Protein AF-A0A3N5K661-F1 (afdb_monomer)

Nearest PDB structures (foldseek):
  3vq7-assembly1_A  TM=5.751E-01  e=3.020E-01  Human immunodeficiency virus 1
  1qs4-assembly1_B  TM=6.314E-01  e=6.993E-01  Human immunodeficiency virus 1
  6puz-assembly1_A  TM=6.218E-01  e=6.993E-01  Saccharolobus solfataricus P2
  6put-assembly1_A-2  TM=6.224E-01  e=8.488E-01  Saccharolobus solfataricus P2
  3hpg-assembly3_B-2  TM=6.602E-01  e=2.386E+00  Visna/maedi virus EV1 KV1772

Mean predicted aligned error: 11.14 Å

pLDDT: mean 79.8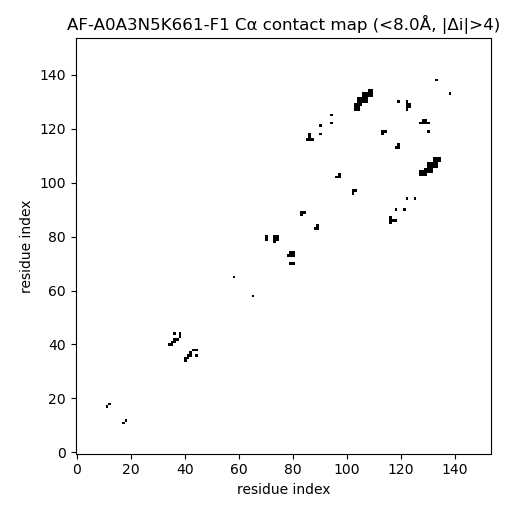, std 21.25, range [24.23, 98.19]

Radius of gyration: 21.4 Å; Cα contacts (8 Å, |Δi|>4): 70; chains: 1; bounding box: 45×52×50 Å

Foldseek 3Di:
DDDDPPVVVVVCVPDVVNVCVVCVVVVVVVVVVCVCQDCVNPVCNVVVVVVVVVVVVVCVVPVVVVVVVVQVVQVVVVHHDDDDPALVRVLVVVLVVCVVVVPQEAEAADDVRCVVSVSVVSCVVSVRHDYDHDDPVCVVVVVPDPDPDPPDDD

Sequence (154 aa):
MTTAPQKQFQETLADPGLQLAIYSATGRLMDKRRGTVREDVLPDYQELRDQAHALKKHTIENLDHYLEQFEASVAARGGKVVWCKDGGEAAEFLVRLAREKDARLFTKVKSMTTEEIDLNDTSRSTGWSRWRAISGSSSSNWLTRGPTTSWRRR

Secondary structure (DSSP, 8-state):
-----HHHHHHHHH-HHHHHHHHHHHHHHHHHHHHHSSTTT-TTHHHHHHHHHHHHHHHHHTHHHHHHHHHHHHHTTT------SSHHHHHHHHHHHHHHTT---EEEE--SHHHHTTHHHHHHHTT---EEEE-TTTHHHHSSS---------

Solvent-accessible surface area (backbone atoms only — not comparable to full-atom values): 9324 Å² total; per-residue (Å²): 134,84,76,71,64,64,66,59,52,53,54,58,71,65,34,65,67,58,50,51,52,50,51,54,54,51,47,52,52,51,51,53,49,55,64,54,60,29,62,95,72,30,67,61,46,68,60,54,50,52,52,52,49,51,50,52,51,52,48,64,76,44,38,75,64,52,50,53,53,48,40,53,57,36,41,77,73,75,46,80,76,80,91,54,96,46,46,66,55,44,49,52,50,50,56,50,52,29,62,78,63,73,53,64,65,47,81,41,70,80,53,69,67,50,57,79,44,42,46,68,56,59,34,62,78,68,72,54,52,59,80,41,64,60,49,86,88,56,55,75,64,54,81,73,55,71,87,90,65,86,83,73,88,126

Structure (mmCIF, N/CA/C/O backbone):
data_AF-A0A3N5K661-F1
#
_entry.id   AF-A0A3N5K661-F1
#
loop_
_atom_site.group_PDB
_atom_site.id
_atom_site.type_symbol
_atom_site.label_atom_id
_atom_site.label_alt_id
_atom_site.label_comp_id
_atom_site.label_asym_id
_atom_site.label_entity_id
_atom_site.label_seq_id
_atom_site.pdbx_PDB_ins_code
_atom_site.Cartn_x
_atom_site.Cart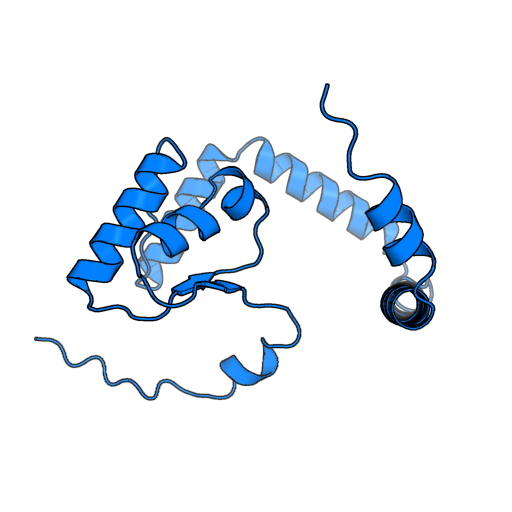n_y
_atom_site.Cartn_z
_atom_site.occupancy
_atom_site.B_iso_or_equiv
_atom_site.auth_seq_id
_atom_site.auth_comp_id
_atom_site.auth_asym_id
_atom_site.auth_atom_id
_atom_site.pdbx_PDB_model_num
ATOM 1 N N . MET A 1 1 ? 2.846 32.752 5.320 1.00 39.50 1 MET A N 1
ATOM 2 C CA . MET A 1 1 ? 3.636 31.740 4.590 1.00 39.50 1 MET A CA 1
ATOM 3 C C . MET A 1 1 ? 4.903 31.492 5.386 1.00 39.50 1 MET A C 1
ATOM 5 O O . MET A 1 1 ? 5.776 32.347 5.397 1.00 39.50 1 MET A O 1
ATOM 9 N N . THR A 1 2 ? 4.942 30.406 6.154 1.00 47.03 2 THR A N 1
ATOM 10 C CA . THR A 1 2 ? 6.068 30.074 7.035 1.00 47.03 2 THR A CA 1
ATOM 11 C C . THR A 1 2 ? 7.231 29.599 6.174 1.00 47.03 2 THR A C 1
ATOM 13 O O . THR A 1 2 ? 7.136 28.551 5.540 1.00 47.03 2 THR A O 1
ATOM 16 N N . THR A 1 3 ? 8.299 30.391 6.091 1.00 57.31 3 THR A N 1
ATOM 17 C CA . THR A 1 3 ? 9.532 30.028 5.388 1.00 57.31 3 THR A CA 1
ATOM 18 C C . THR A 1 3 ? 10.061 28.748 6.021 1.00 57.31 3 THR A C 1
ATOM 20 O O . THR A 1 3 ? 10.417 28.740 7.199 1.00 57.31 3 THR A O 1
ATOM 23 N N . ALA A 1 4 ? 10.051 27.644 5.277 1.00 58.66 4 ALA A N 1
ATOM 24 C CA . ALA A 1 4 ? 10.630 26.397 5.752 1.00 58.66 4 ALA A CA 1
ATOM 25 C C . ALA A 1 4 ? 12.099 26.659 6.171 1.00 58.66 4 ALA A C 1
ATOM 27 O O . ALA A 1 4 ? 12.758 27.487 5.533 1.00 58.66 4 ALA A O 1
ATOM 28 N N . PRO A 1 5 ? 12.613 26.046 7.255 1.00 66.06 5 PRO A N 1
ATOM 29 C CA . PRO A 1 5 ? 13.858 26.470 7.899 1.00 66.06 5 PRO A CA 1
ATOM 30 C C . PRO A 1 5 ? 15.059 26.281 6.964 1.00 66.06 5 PRO A C 1
ATOM 32 O O . PRO A 1 5 ? 15.660 25.215 6.876 1.00 66.06 5 PRO A O 1
ATOM 35 N N . GLN A 1 6 ? 15.419 27.351 6.257 1.00 73.62 6 GLN A N 1
ATOM 36 C CA . GLN A 1 6 ? 16.405 27.375 5.172 1.00 73.62 6 GLN A CA 1
ATOM 37 C C . GLN A 1 6 ? 17.779 26.851 5.616 1.00 73.62 6 GLN A C 1
ATOM 39 O O . GLN A 1 6 ? 18.468 26.171 4.859 1.00 73.62 6 GLN A O 1
ATOM 44 N N . LYS A 1 7 ? 18.115 27.084 6.889 1.00 80.44 7 LYS A N 1
ATOM 45 C CA . LYS A 1 7 ? 19.318 26.575 7.551 1.00 80.44 7 LYS A CA 1
ATOM 46 C C . LYS A 1 7 ? 19.325 25.046 7.677 1.00 80.44 7 LYS A C 1
ATOM 48 O O . LYS A 1 7 ? 20.323 24.419 7.346 1.00 80.44 7 LYS A O 1
ATOM 53 N N . GLN A 1 8 ? 18.200 24.441 8.062 1.00 80.44 8 GLN A N 1
ATOM 54 C CA . GLN A 1 8 ? 18.083 22.986 8.207 1.00 80.44 8 GLN A CA 1
ATOM 55 C C . GLN A 1 8 ? 18.253 22.274 6.859 1.00 80.44 8 GLN A C 1
ATOM 57 O O . GLN A 1 8 ? 18.889 21.223 6.790 1.00 80.44 8 GLN A O 1
ATOM 62 N N . PHE A 1 9 ? 17.729 22.852 5.772 1.00 84.19 9 PHE A N 1
ATOM 63 C CA . PHE A 1 9 ? 17.947 22.310 4.429 1.00 84.19 9 PHE A CA 1
ATOM 64 C C . PHE A 1 9 ? 19.413 22.369 4.019 1.00 84.19 9 PHE A C 1
ATOM 66 O O . PHE A 1 9 ? 19.930 21.382 3.510 1.00 84.19 9 PHE A O 1
ATOM 73 N N . GLN A 1 10 ? 20.084 23.498 4.252 1.00 84.62 10 GLN A N 1
ATOM 74 C CA . GLN A 1 10 ? 21.503 23.648 3.927 1.00 84.62 10 GLN A CA 1
ATOM 75 C C . GLN A 1 10 ? 22.369 22.655 4.704 1.00 84.62 10 GLN A C 1
ATOM 77 O O . GLN A 1 10 ? 23.221 22.005 4.110 1.00 84.62 10 GLN A O 1
ATOM 82 N N . GLU A 1 11 ? 22.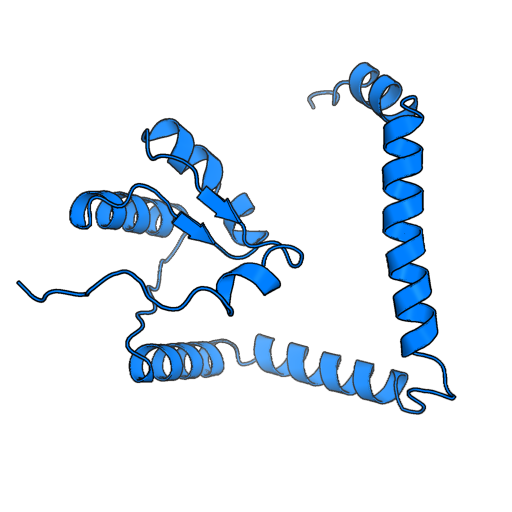106 22.482 5.999 1.00 87.19 11 GLU A N 1
ATOM 83 C CA . GLU A 1 11 ? 22.810 21.514 6.848 1.00 87.19 11 GLU A CA 1
ATOM 84 C C . GLU A 1 11 ? 22.570 20.071 6.383 1.00 87.19 11 GLU A C 1
ATOM 86 O O . GLU A 1 11 ? 23.519 19.308 6.228 1.00 87.19 11 GLU A O 1
ATOM 91 N N . THR A 1 12 ? 21.318 19.713 6.081 1.00 85.56 12 THR A N 1
ATOM 92 C CA . THR A 1 12 ? 20.961 18.368 5.596 1.00 85.56 12 THR A CA 1
ATOM 93 C C . THR A 1 12 ? 21.582 18.081 4.228 1.00 85.56 12 THR A C 1
ATOM 95 O O . THR A 1 12 ? 22.075 16.984 3.984 1.00 85.56 12 THR A O 1
ATOM 98 N N . LEU A 1 13 ? 21.577 19.064 3.322 1.00 86.38 13 LEU A N 1
ATOM 99 C CA . LEU A 1 13 ? 22.197 18.932 2.006 1.00 86.38 13 LEU A CA 1
ATOM 100 C C . LEU A 1 13 ? 23.718 18.869 2.090 1.00 86.38 13 LEU A C 1
ATOM 102 O O . LEU A 1 13 ? 24.315 18.248 1.223 1.00 86.38 13 LEU A O 1
ATOM 106 N N . ALA A 1 14 ? 24.343 19.495 3.086 1.00 91.12 14 ALA A N 1
ATOM 107 C CA . ALA A 1 14 ? 25.790 19.476 3.263 1.00 91.12 14 ALA A CA 1
ATOM 108 C C . ALA A 1 14 ? 26.311 18.189 3.927 1.00 91.12 14 ALA A C 1
ATOM 110 O O . ALA A 1 14 ? 27.522 17.988 3.934 1.00 91.12 14 ALA A O 1
ATOM 111 N N . ASP A 1 15 ? 25.442 17.325 4.464 1.00 94.56 15 ASP A N 1
ATOM 112 C CA . ASP A 1 15 ? 25.837 16.079 5.131 1.00 94.56 15 ASP A CA 1
ATOM 113 C C . ASP A 1 15 ? 26.357 15.033 4.115 1.00 94.56 15 ASP A C 1
ATOM 115 O O . ASP A 1 15 ? 25.567 14.431 3.375 1.00 94.56 15 ASP A O 1
ATOM 119 N N . PRO A 1 16 ? 27.675 14.751 4.085 1.00 91.69 16 PRO A N 1
ATOM 120 C CA . PRO A 1 16 ? 28.258 13.821 3.122 1.00 91.69 16 PRO A CA 1
ATOM 121 C C . PRO A 1 16 ? 27.864 12.362 3.396 1.00 91.69 16 PRO A C 1
ATOM 123 O O . PRO A 1 16 ? 27.798 11.552 2.469 1.00 91.69 16 PRO A O 1
ATOM 126 N N . GLY A 1 17 ? 27.576 12.009 4.653 1.00 93.81 17 GLY A N 1
ATOM 127 C CA . GLY A 1 17 ? 27.124 10.672 5.027 1.00 93.81 17 GLY A CA 1
ATOM 128 C C . GLY A 1 17 ? 25.711 10.406 4.520 1.00 93.81 17 GLY A C 1
ATOM 129 O O . GLY A 1 17 ? 25.453 9.356 3.922 1.00 93.81 17 GLY A O 1
ATOM 130 N N . LEU A 1 18 ? 24.811 11.380 4.684 1.00 89.88 18 LEU A N 1
ATOM 131 C CA . LEU A 1 18 ? 23.451 11.304 4.150 1.00 89.88 18 LEU A CA 1
ATOM 132 C C . LEU A 1 18 ? 23.450 11.256 2.621 1.00 89.88 18 LEU A C 1
ATOM 134 O O . LEU A 1 18 ? 22.757 10.419 2.036 1.00 89.88 18 LEU A O 1
ATOM 138 N N . GLN A 1 19 ? 24.254 12.101 1.972 1.00 90.94 19 GLN A N 1
ATOM 139 C CA . GLN A 1 19 ? 24.423 12.060 0.521 1.00 90.94 19 GLN A CA 1
ATOM 140 C C . GLN A 1 19 ? 24.853 10.664 0.059 1.00 90.94 19 GLN A C 1
ATOM 142 O O . GLN A 1 19 ? 24.196 10.066 -0.795 1.00 90.94 19 GLN A O 1
ATO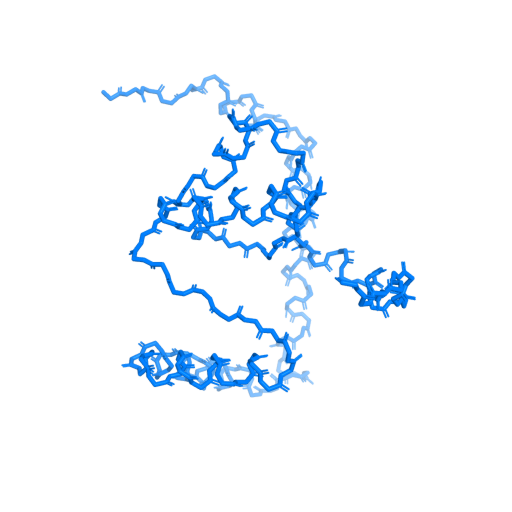M 147 N N . LEU A 1 20 ? 25.909 10.100 0.655 1.00 92.44 20 LEU A N 1
ATOM 148 C CA . LEU A 1 20 ? 26.408 8.772 0.300 1.00 92.44 20 LEU A CA 1
ATOM 149 C C . LEU A 1 20 ? 25.357 7.675 0.535 1.00 92.44 20 LEU A C 1
ATOM 151 O O . LEU A 1 20 ? 25.202 6.769 -0.290 1.00 92.44 20 LEU A O 1
ATOM 155 N N . ALA A 1 21 ? 24.604 7.753 1.633 1.00 91.31 21 ALA A N 1
ATOM 156 C CA . ALA A 1 21 ? 23.522 6.817 1.922 1.00 91.31 21 ALA A CA 1
ATOM 157 C C . ALA A 1 21 ? 22.420 6.870 0.849 1.00 91.31 21 ALA A C 1
ATOM 159 O O . ALA A 1 21 ? 21.987 5.824 0.360 1.00 91.31 21 ALA A O 1
ATOM 160 N N . ILE A 1 22 ? 22.010 8.070 0.429 1.00 89.88 22 ILE A N 1
ATOM 161 C CA . ILE A 1 22 ? 21.008 8.262 -0.628 1.00 89.88 22 ILE A CA 1
ATOM 162 C C . ILE A 1 22 ? 21.533 7.747 -1.969 1.00 89.88 22 ILE A C 1
ATOM 164 O O . ILE A 1 22 ? 20.842 6.967 -2.631 1.00 89.88 22 ILE A O 1
ATOM 168 N N . TYR A 1 23 ? 22.749 8.132 -2.361 1.00 90.31 23 TYR A N 1
ATOM 169 C CA . TYR A 1 23 ? 23.348 7.704 -3.626 1.00 90.31 23 TYR A CA 1
ATOM 170 C C . TYR A 1 23 ? 23.514 6.187 -3.691 1.00 90.31 23 TYR A C 1
ATOM 172 O O . TYR A 1 23 ? 23.119 5.568 -4.675 1.00 90.31 23 TYR A O 1
ATOM 180 N N . SER A 1 24 ? 24.028 5.563 -2.632 1.00 91.25 24 SER A N 1
ATOM 181 C CA . SER A 1 24 ? 24.231 4.110 -2.593 1.00 91.25 24 SER A CA 1
ATOM 182 C C . SER A 1 24 ? 22.915 3.326 -2.558 1.00 91.25 24 SER A C 1
ATOM 184 O O . SER A 1 24 ? 22.799 2.275 -3.192 1.00 91.25 24 SER A O 1
ATOM 186 N N . ALA A 1 25 ? 21.897 3.805 -1.839 1.00 89.56 25 ALA A N 1
ATOM 187 C CA . ALA A 1 25 ? 20.582 3.170 -1.821 1.00 89.56 25 ALA A CA 1
ATOM 188 C C . ALA A 1 25 ? 19.878 3.293 -3.180 1.00 89.56 25 ALA A C 1
ATOM 190 O O . ALA A 1 25 ? 19.384 2.294 -3.708 1.00 89.56 25 ALA A O 1
ATOM 191 N N . THR A 1 26 ? 19.886 4.492 -3.764 1.00 91.88 26 THR A N 1
ATOM 192 C CA . THR A 1 26 ? 19.256 4.772 -5.061 1.00 91.88 26 THR A CA 1
ATOM 193 C C . THR A 1 26 ? 19.978 4.039 -6.186 1.00 91.88 26 THR A C 1
ATOM 195 O O . THR A 1 26 ? 19.330 3.373 -6.988 1.00 91.88 26 THR A O 1
ATOM 198 N N . GLY A 1 27 ? 21.314 4.072 -6.196 1.00 92.62 27 GLY A N 1
ATOM 199 C CA . GLY A 1 27 ? 22.145 3.357 -7.163 1.00 92.62 27 GLY A CA 1
ATOM 200 C C . GLY A 1 27 ? 21.854 1.860 -7.157 1.00 92.62 27 GLY A C 1
ATOM 201 O O . GLY A 1 27 ? 21.475 1.311 -8.186 1.00 92.62 27 GLY A O 1
ATOM 202 N N . ARG A 1 28 ? 21.870 1.217 -5.979 1.00 92.19 28 ARG A N 1
ATOM 203 C CA . ARG A 1 28 ? 21.517 -0.211 -5.855 1.00 92.19 28 ARG A CA 1
ATOM 204 C C . ARG A 1 28 ? 20.131 -0.533 -6.411 1.00 92.19 28 ARG A C 1
ATOM 206 O O . ARG A 1 28 ? 19.971 -1.556 -7.074 1.00 92.19 28 ARG A O 1
ATOM 213 N N . LEU A 1 29 ? 19.131 0.309 -6.139 1.00 91.12 29 LEU A N 1
ATOM 214 C CA . LEU A 1 29 ? 17.776 0.118 -6.661 1.00 91.12 29 LEU A CA 1
ATOM 215 C C . LEU A 1 29 ? 17.746 0.227 -8.191 1.00 91.12 29 LEU A C 1
ATOM 217 O O . LEU A 1 29 ? 17.140 -0.616 -8.856 1.00 91.12 29 LEU A O 1
ATOM 221 N N . MET A 1 30 ? 18.404 1.245 -8.747 1.00 93.00 30 MET A N 1
ATOM 222 C CA . MET A 1 30 ? 18.461 1.461 -10.192 1.00 93.00 30 MET A CA 1
ATOM 223 C C . MET A 1 30 ? 19.228 0.351 -10.904 1.00 93.00 30 MET A C 1
ATOM 225 O O . MET A 1 30 ? 18.769 -0.109 -11.944 1.00 93.00 30 MET A O 1
ATOM 229 N N . ASP A 1 31 ? 20.336 -0.123 -10.342 1.00 94.12 31 ASP A N 1
ATOM 230 C CA . ASP A 1 31 ? 21.140 -1.196 -10.928 1.00 94.12 31 ASP A CA 1
ATOM 231 C C . ASP A 1 31 ? 20.394 -2.528 -10.912 1.00 94.12 31 ASP A C 1
ATOM 233 O O . ASP A 1 31 ? 20.353 -3.224 -11.928 1.00 94.12 31 ASP A O 1
ATOM 237 N N . LYS A 1 32 ? 19.722 -2.856 -9.799 1.00 93.00 32 LYS A N 1
ATOM 238 C CA . LYS A 1 32 ? 18.854 -4.039 -9.725 1.00 93.00 32 LYS A CA 1
ATOM 239 C C . LYS A 1 32 ? 17.734 -3.968 -10.751 1.00 93.00 32 LYS A C 1
ATOM 241 O O . LYS A 1 32 ? 17.543 -4.924 -11.495 1.00 93.00 32 LYS A O 1
ATOM 246 N N . ARG A 1 33 ? 17.042 -2.827 -10.842 1.00 92.38 33 ARG A N 1
ATOM 247 C CA . ARG A 1 33 ? 15.996 -2.629 -11.848 1.00 92.38 33 ARG A CA 1
ATOM 248 C C . ARG A 1 33 ? 16.560 -2.789 -13.253 1.00 92.38 33 ARG A C 1
ATOM 250 O O . ARG A 1 33 ? 15.999 -3.551 -14.028 1.00 92.38 33 ARG A O 1
ATOM 257 N N . ARG A 1 34 ? 17.668 -2.109 -13.562 1.00 92.50 34 ARG A N 1
ATOM 258 C CA . ARG A 1 34 ? 18.314 -2.14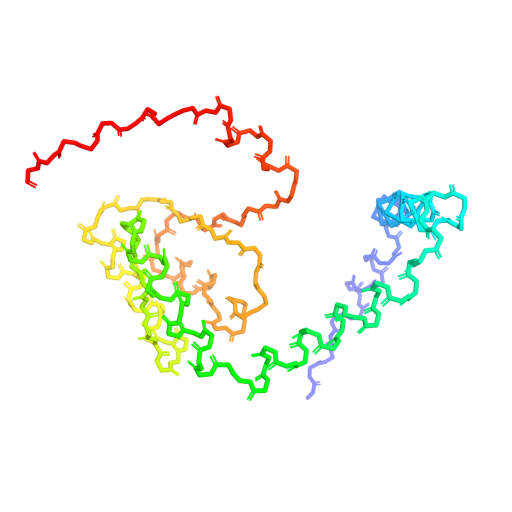8 -14.876 1.00 92.50 34 ARG A CA 1
ATOM 259 C C . ARG A 1 34 ? 18.682 -3.563 -15.272 1.00 92.50 34 ARG A C 1
ATOM 261 O O . ARG A 1 34 ? 18.475 -3.883 -16.422 1.00 92.50 34 ARG A O 1
ATOM 268 N N . GLY A 1 35 ? 19.190 -4.380 -14.348 1.00 93.69 35 GLY A N 1
ATOM 269 C CA . GLY A 1 35 ? 19.516 -5.785 -14.598 1.00 93.69 35 GLY A CA 1
ATOM 270 C C . GLY A 1 35 ? 18.294 -6.667 -14.865 1.00 93.69 35 GLY A C 1
ATOM 271 O O . GLY A 1 35 ? 18.374 -7.565 -15.691 1.00 93.69 35 GLY A O 1
ATOM 272 N N . THR A 1 36 ? 17.167 -6.409 -14.198 1.00 93.88 36 THR A N 1
ATOM 273 C CA . THR A 1 36 ? 15.939 -7.209 -14.349 1.00 93.88 36 THR A CA 1
ATOM 274 C C . THR A 1 36 ? 15.146 -6.867 -15.609 1.00 93.88 36 THR A C 1
ATOM 276 O O . THR A 1 36 ? 14.557 -7.758 -16.202 1.00 93.88 36 THR A O 1
ATOM 279 N N . VAL A 1 37 ? 15.113 -5.595 -16.014 1.00 94.56 37 VAL A N 1
ATOM 280 C CA . VAL A 1 37 ? 14.275 -5.116 -17.137 1.00 94.56 37 VAL A CA 1
ATOM 281 C C . VAL A 1 37 ? 15.007 -5.101 -18.479 1.00 94.56 37 VAL A C 1
ATOM 283 O O . VAL A 1 37 ? 14.576 -4.426 -19.409 1.00 94.56 37 VAL A O 1
ATOM 286 N N . ARG A 1 38 ? 16.165 -5.760 -18.561 1.00 93.81 38 ARG A N 1
ATOM 287 C CA . ARG A 1 38 ? 16.917 -5.845 -19.813 1.00 93.81 38 ARG A CA 1
ATOM 288 C C . ARG A 1 38 ? 16.172 -6.733 -20.793 1.00 93.81 38 ARG A C 1
ATOM 290 O O . ARG A 1 38 ? 15.591 -7.732 -20.382 1.00 93.81 38 ARG A O 1
ATOM 297 N N . GLU A 1 39 ? 16.301 -6.412 -22.072 1.00 91.31 39 GLU A N 1
ATOM 298 C CA . GLU A 1 39 ? 15.692 -7.167 -23.168 1.00 91.31 39 GLU A CA 1
ATOM 299 C C . GLU A 1 39 ? 16.059 -8.661 -23.133 1.00 91.31 39 GLU A C 1
ATOM 301 O O . GLU A 1 39 ? 15.218 -9.513 -23.366 1.00 91.31 39 GLU A O 1
ATOM 306 N N . ASP A 1 40 ? 17.299 -9.003 -22.763 1.00 94.50 40 ASP A N 1
ATOM 307 C CA . ASP A 1 40 ? 17.775 -10.389 -22.674 1.00 94.50 40 ASP A CA 1
ATOM 308 C C . ASP A 1 40 ? 17.213 -11.179 -21.477 1.00 94.50 40 ASP A C 1
ATOM 310 O O . ASP A 1 40 ? 17.318 -12.403 -21.447 1.00 94.50 40 ASP A O 1
ATOM 314 N N . VAL A 1 41 ? 16.631 -10.497 -20.487 1.00 94.62 41 VAL A N 1
ATOM 315 C CA . VAL A 1 41 ? 16.081 -11.104 -19.261 1.00 94.62 41 VAL A CA 1
ATOM 316 C C . VAL A 1 41 ? 14.554 -11.077 -19.263 1.00 94.62 41 VAL A C 1
ATOM 318 O O . VAL A 1 41 ? 13.918 -12.044 -18.849 1.00 94.62 41 VAL A O 1
ATOM 321 N N . LEU A 1 42 ? 13.971 -9.964 -19.706 1.00 94.19 42 LEU A N 1
ATOM 322 C CA . LEU A 1 42 ? 12.533 -9.740 -19.774 1.00 94.19 42 LEU A CA 1
ATOM 323 C C . LEU A 1 42 ? 12.203 -8.957 -21.059 1.00 94.19 42 LEU A C 1
ATOM 325 O O . LEU A 1 42 ? 12.015 -7.740 -20.982 1.00 94.19 42 LEU A O 1
ATOM 329 N N . PRO A 1 43 ? 12.143 -9.643 -22.218 1.00 94.38 43 PRO A N 1
ATOM 330 C CA . PRO A 1 43 ? 11.916 -9.010 -23.522 1.00 94.38 43 PRO A CA 1
ATOM 331 C C . PRO A 1 43 ? 10.628 -8.172 -23.554 1.00 94.38 43 PRO A C 1
ATOM 333 O O . PRO A 1 43 ? 10.619 -7.007 -23.936 1.00 94.38 43 PRO A O 1
ATOM 336 N N . ASP A 1 44 ? 9.542 -8.707 -22.994 1.00 95.69 44 ASP A N 1
ATOM 337 C CA . ASP A 1 44 ? 8.217 -8.076 -23.062 1.00 95.69 44 ASP A CA 1
ATOM 338 C C . ASP A 1 44 ? 7.973 -7.046 -21.938 1.00 95.69 44 ASP A C 1
ATOM 340 O O . ASP A 1 44 ? 6.834 -6.750 -21.570 1.00 95.69 44 ASP A O 1
ATOM 344 N N . TYR A 1 45 ? 9.031 -6.493 -21.329 1.00 95.31 45 TYR A N 1
ATOM 345 C CA . TYR A 1 45 ? 8.911 -5.636 -20.141 1.00 95.31 45 TYR A CA 1
ATOM 346 C C . TYR A 1 45 ? 8.001 -4.414 -20.354 1.00 95.31 45 TYR A C 1
ATOM 348 O O . TYR A 1 45 ? 7.248 -4.048 -19.445 1.00 95.31 45 TYR A O 1
ATOM 356 N N . GLN A 1 46 ? 8.066 -3.766 -21.522 1.00 94.94 46 GLN A N 1
ATOM 357 C CA . GLN A 1 46 ? 7.221 -2.598 -21.798 1.00 94.94 46 GLN A CA 1
ATOM 358 C C . GLN A 1 46 ? 5.750 -2.987 -21.933 1.00 94.94 46 GLN A C 1
ATOM 360 O O . GLN A 1 46 ? 4.896 -2.338 -21.334 1.00 94.94 46 GLN A O 1
ATOM 365 N N . GLU A 1 47 ? 5.455 -4.092 -22.616 1.00 96.62 47 GLU A N 1
ATOM 366 C CA . GLU A 1 47 ? 4.083 -4.576 -22.743 1.00 96.62 47 GLU A CA 1
ATOM 367 C C . GLU A 1 47 ? 3.509 -4.977 -21.377 1.00 96.62 47 GLU A C 1
ATOM 369 O O . GLU A 1 47 ? 2.414 -4.550 -21.013 1.00 96.62 47 GLU A O 1
ATOM 374 N N . LEU A 1 48 ? 4.277 -5.702 -20.556 1.00 96.00 48 LEU A N 1
ATOM 375 C CA . LEU A 1 48 ? 3.872 -6.048 -19.189 1.00 96.00 48 LEU A CA 1
ATOM 376 C C . LEU A 1 48 ? 3.604 -4.805 -18.332 1.00 96.00 48 LEU A C 1
ATOM 378 O O . LEU A 1 48 ? 2.695 -4.799 -17.497 1.00 96.00 48 LEU A O 1
ATOM 382 N N . ARG A 1 49 ? 4.384 -3.735 -18.525 1.00 95.75 49 ARG A N 1
ATOM 383 C CA . ARG A 1 49 ? 4.175 -2.459 -17.835 1.00 95.75 49 ARG A CA 1
ATOM 384 C C . ARG A 1 49 ? 2.856 -1.811 -18.255 1.00 95.75 49 ARG A C 1
ATOM 386 O O . ARG A 1 49 ? 2.137 -1.323 -17.380 1.00 95.75 49 ARG A O 1
ATOM 393 N N . ASP A 1 50 ? 2.538 -1.821 -19.543 1.00 97.81 50 ASP A N 1
ATOM 394 C CA . ASP A 1 50 ? 1.301 -1.248 -20.074 1.00 97.81 50 ASP A CA 1
ATOM 395 C C . ASP A 1 50 ? 0.075 -2.063 -19.650 1.00 97.81 50 ASP A C 1
ATOM 397 O O . ASP A 1 50 ? -0.918 -1.493 -19.194 1.00 97.81 50 ASP A O 1
ATOM 401 N N . GLN A 1 51 ? 0.170 -3.394 -19.678 1.00 97.94 51 GLN A N 1
ATOM 402 C CA . GLN A 1 51 ? -0.861 -4.292 -19.159 1.00 97.94 51 GLN A CA 1
ATOM 403 C C . GLN A 1 51 ? -1.098 -4.067 -17.659 1.00 97.94 51 GLN A C 1
ATOM 405 O O . GLN A 1 51 ? -2.239 -3.911 -17.222 1.00 97.94 51 GLN A O 1
ATOM 410 N N . ALA A 1 52 ? -0.031 -3.975 -16.856 1.00 97.19 52 ALA A N 1
ATOM 411 C CA . ALA A 1 52 ? -0.142 -3.689 -15.426 1.00 97.19 52 ALA A CA 1
ATOM 412 C C . ALA A 1 52 ? -0.762 -2.308 -15.159 1.00 97.19 52 ALA A C 1
ATOM 414 O O . ALA A 1 52 ? -1.545 -2.145 -14.219 1.00 97.19 52 ALA A O 1
ATOM 415 N N . HIS A 1 53 ? -0.436 -1.310 -15.985 1.00 97.75 53 HIS A N 1
ATOM 416 C CA . HIS A 1 53 ? -1.050 0.011 -15.915 1.00 97.75 53 HIS A CA 1
ATOM 417 C C . HIS A 1 53 ? -2.547 -0.042 -16.244 1.00 97.75 53 HIS A C 1
ATOM 419 O O . HIS A 1 53 ? -3.352 0.501 -15.486 1.00 97.75 53 HIS A O 1
ATOM 425 N N . ALA A 1 54 ? -2.927 -0.721 -17.328 1.00 98.19 54 ALA A N 1
ATOM 426 C CA . ALA A 1 54 ? -4.320 -0.888 -17.730 1.00 98.19 54 ALA A CA 1
ATOM 427 C C . ALA A 1 54 ? -5.136 -1.616 -16.653 1.00 98.19 54 ALA A C 1
ATOM 429 O O . ALA A 1 54 ? -6.213 -1.149 -16.287 1.00 98.19 54 ALA A O 1
ATOM 430 N N . LEU A 1 55 ? -4.586 -2.689 -16.076 1.00 97.88 55 LEU A N 1
ATOM 431 C CA . LEU A 1 55 ? -5.214 -3.416 -14.976 1.00 97.88 55 LEU A CA 1
ATOM 432 C C . LEU A 1 55 ? -5.423 -2.511 -13.760 1.00 97.88 55 LEU A C 1
ATOM 434 O O . LEU A 1 55 ? -6.532 -2.419 -13.247 1.00 97.88 55 LEU A O 1
ATOM 438 N N . LYS A 1 56 ? -4.381 -1.787 -13.329 1.00 97.00 56 LYS A N 1
ATOM 439 C CA . LYS A 1 56 ? -4.487 -0.863 -12.193 1.00 97.00 56 LYS A CA 1
ATOM 440 C C . LYS A 1 56 ? -5.549 0.207 -12.437 1.00 97.00 56 LYS A C 1
ATOM 442 O O . LYS A 1 56 ? -6.305 0.529 -11.524 1.00 97.00 56 LYS A O 1
ATOM 447 N N . LYS A 1 57 ? -5.594 0.762 -13.649 1.00 98.12 57 LYS A N 1
ATOM 448 C CA . LYS A 1 57 ? -6.593 1.756 -14.037 1.00 98.12 57 LYS A CA 1
ATOM 449 C C . LYS A 1 57 ? -8.003 1.170 -13.939 1.00 98.12 57 LYS A C 1
ATOM 451 O O . LYS A 1 57 ? -8.825 1.733 -13.227 1.00 98.12 57 LYS A O 1
ATOM 456 N N . HIS A 1 58 ? -8.235 0.010 -14.550 1.00 98.12 58 HIS A N 1
ATOM 457 C CA . HIS A 1 58 ? -9.513 -0.695 -14.480 1.00 98.12 58 HIS A CA 1
ATOM 458 C C . HIS A 1 58 ? -9.944 -0.979 -13.032 1.00 98.12 58 HIS A C 1
ATOM 460 O O . HIS A 1 58 ? -11.094 -0.739 -12.673 1.00 98.12 58 HIS A O 1
ATOM 466 N N . THR A 1 59 ? -9.023 -1.429 -12.172 1.00 97.62 59 THR A N 1
ATOM 467 C CA . THR A 1 59 ? -9.311 -1.678 -10.752 1.00 97.62 59 THR A CA 1
ATOM 468 C C . THR A 1 59 ? -9.735 -0.413 -10.009 1.00 97.62 59 THR A C 1
ATOM 470 O O . THR A 1 59 ? -10.634 -0.473 -9.179 1.00 97.62 59 THR A O 1
ATOM 473 N N . ILE A 1 60 ? -9.112 0.733 -10.298 1.00 96.62 60 ILE A N 1
ATOM 474 C CA . ILE A 1 60 ? -9.488 2.016 -9.685 1.00 96.62 60 ILE A CA 1
ATOM 475 C C . ILE A 1 60 ? -10.846 2.502 -10.210 1.00 96.62 60 ILE A C 1
ATOM 477 O O . ILE A 1 60 ? -11.628 3.053 -9.443 1.00 96.62 60 ILE A O 1
ATOM 481 N N . GLU A 1 61 ? -11.142 2.291 -11.493 1.00 98.00 61 GLU A N 1
ATOM 482 C CA . GLU A 1 61 ? -12.424 2.675 -12.105 1.00 98.00 61 GLU A CA 1
ATOM 483 C C . GLU A 1 61 ? -13.609 1.838 -11.597 1.00 98.00 61 GLU A C 1
ATOM 485 O O . GLU A 1 61 ? -14.736 2.318 -11.622 1.00 98.00 61 GLU A O 1
ATOM 490 N N . ASN A 1 62 ? -13.354 0.621 -11.108 1.00 97.94 62 ASN A N 1
ATOM 491 C CA . ASN A 1 62 ? -14.363 -0.321 -10.600 1.00 97.94 62 ASN A CA 1
ATOM 492 C C . ASN A 1 62 ? -14.113 -0.645 -9.118 1.00 97.94 62 ASN A C 1
ATOM 494 O O . ASN A 1 62 ? -14.194 -1.797 -8.679 1.00 97.94 62 ASN A O 1
ATOM 498 N N . LEU A 1 63 ? -13.678 0.366 -8.361 1.00 96.88 63 LEU A N 1
ATOM 499 C CA . LEU A 1 63 ? -13.175 0.179 -7.006 1.00 96.88 63 LEU A CA 1
ATOM 500 C C . LEU A 1 63 ? -14.251 -0.365 -6.059 1.00 96.88 63 LEU A C 1
ATOM 502 O O . LEU A 1 63 ? -13.943 -1.222 -5.241 1.00 96.88 63 LEU A O 1
ATOM 506 N N . ASP A 1 64 ? -15.494 0.086 -6.200 1.00 96.38 64 ASP A N 1
ATOM 507 C CA . ASP A 1 64 ? -16.669 -0.409 -5.476 1.00 96.38 64 ASP A CA 1
ATOM 508 C C . ASP A 1 64 ? -16.779 -1.940 -5.529 1.00 96.38 64 ASP A C 1
ATOM 510 O O . ASP A 1 64 ? -16.839 -2.599 -4.491 1.00 96.38 64 ASP A O 1
ATOM 514 N N . HIS A 1 65 ? -16.670 -2.517 -6.725 1.00 97.12 65 HIS A N 1
ATOM 515 C CA . HIS A 1 65 ? -16.730 -3.960 -6.918 1.00 97.12 65 HIS A CA 1
ATOM 516 C C . HIS A 1 65 ? -15.551 -4.694 -6.265 1.00 97.12 65 HIS A C 1
ATOM 518 O O . HIS A 1 65 ? -15.721 -5.694 -5.561 1.00 97.12 65 HIS A O 1
ATOM 524 N N . TYR A 1 66 ? -14.327 -4.209 -6.491 1.00 97.94 66 TYR A N 1
ATOM 525 C CA . TYR A 1 66 ? -13.126 -4.879 -5.989 1.00 97.94 66 TYR A CA 1
ATOM 526 C C . TYR A 1 66 ? -12.966 -4.773 -4.471 1.00 97.94 66 TYR A C 1
ATOM 528 O O . TYR A 1 66 ? -12.375 -5.657 -3.848 1.00 97.94 66 TYR A O 1
ATOM 536 N N . LEU A 1 67 ? -13.502 -3.719 -3.867 1.00 96.94 67 LEU A N 1
ATOM 537 C CA . LEU A 1 67 ? -13.525 -3.526 -2.425 1.00 96.94 67 LEU A CA 1
ATOM 538 C C . LEU A 1 67 ? -14.407 -4.565 -1.717 1.00 96.94 67 LEU A C 1
ATOM 540 O O . LEU A 1 67 ? -13.959 -5.166 -0.737 1.00 96.94 67 LEU A O 1
ATOM 544 N N . GLU A 1 68 ? -15.594 -4.857 -2.249 1.00 97.38 68 GLU A N 1
ATOM 545 C CA . GLU A 1 68 ? -16.461 -5.925 -1.731 1.00 97.38 68 GLU A CA 1
ATOM 546 C C . GLU A 1 68 ? -15.826 -7.312 -1.911 1.00 97.38 68 GLU A C 1
ATOM 548 O O . GLU A 1 68 ? -15.810 -8.130 -0.986 1.00 97.38 68 GLU A O 1
ATOM 553 N N . GLN A 1 69 ? -15.223 -7.575 -3.078 1.00 97.94 69 GLN A N 1
ATOM 554 C CA . GLN A 1 69 ? -14.489 -8.824 -3.313 1.00 97.94 69 GLN A CA 1
ATOM 555 C C . GLN A 1 69 ? -13.317 -9.006 -2.338 1.00 97.94 69 GLN A C 1
ATOM 557 O O . GLN A 1 69 ? -13.059 -10.118 -1.854 1.00 97.94 69 GLN A O 1
ATOM 562 N N . PHE A 1 70 ? -12.590 -7.923 -2.054 1.00 97.31 70 PHE A N 1
ATOM 563 C CA . PHE A 1 70 ? -11.499 -7.922 -1.089 1.00 97.31 70 PHE A CA 1
ATOM 564 C C . PHE A 1 70 ? -12.012 -8.235 0.318 1.00 97.31 70 PHE A C 1
ATOM 566 O O . PHE A 1 70 ? -11.462 -9.117 0.980 1.00 97.31 70 PHE A O 1
ATOM 573 N N . GLU A 1 71 ? -13.089 -7.581 0.754 1.00 98.06 71 GLU A N 1
ATOM 574 C CA . GLU A 1 71 ? -13.714 -7.851 2.049 1.00 98.06 71 GLU A CA 1
ATOM 575 C C . GLU A 1 71 ? -14.147 -9.312 2.185 1.00 98.06 71 GLU A C 1
ATOM 577 O O . GLU A 1 71 ? -13.766 -9.971 3.158 1.00 98.06 71 GLU A O 1
ATOM 582 N N . ALA A 1 72 ? -14.848 -9.856 1.187 1.00 98.00 72 ALA A N 1
ATOM 583 C CA . ALA A 1 72 ? -15.256 -11.258 1.178 1.00 98.00 72 ALA A CA 1
ATOM 584 C C . ALA A 1 72 ? -14.046 -12.205 1.279 1.00 98.00 72 ALA A C 1
ATOM 586 O O . ALA A 1 72 ? -14.048 -13.171 2.049 1.00 98.00 72 ALA A O 1
ATOM 587 N N . SER A 1 73 ? -12.967 -11.898 0.556 1.00 98.00 73 SER A N 1
ATOM 588 C CA . SER A 1 73 ? -11.728 -12.685 0.562 1.00 98.00 73 SER A CA 1
ATOM 589 C C . SER A 1 73 ? -10.984 -12.642 1.900 1.00 98.00 73 SER A C 1
ATOM 591 O O . SER A 1 73 ? -10.354 -13.636 2.286 1.00 98.00 73 SER A O 1
ATOM 593 N N . VAL A 1 74 ? -11.032 -11.503 2.598 1.00 97.94 74 VAL A N 1
ATOM 594 C CA . VAL A 1 74 ? -10.474 -11.320 3.944 1.00 97.94 74 VAL A CA 1
ATOM 595 C C . VAL A 1 74 ? -11.314 -12.078 4.970 1.00 97.94 74 VAL A C 1
ATOM 597 O O . VAL A 1 74 ? -10.756 -12.828 5.775 1.00 97.94 74 VAL A O 1
ATOM 600 N N . ALA A 1 75 ? -12.641 -11.951 4.902 1.00 97.75 75 ALA A N 1
A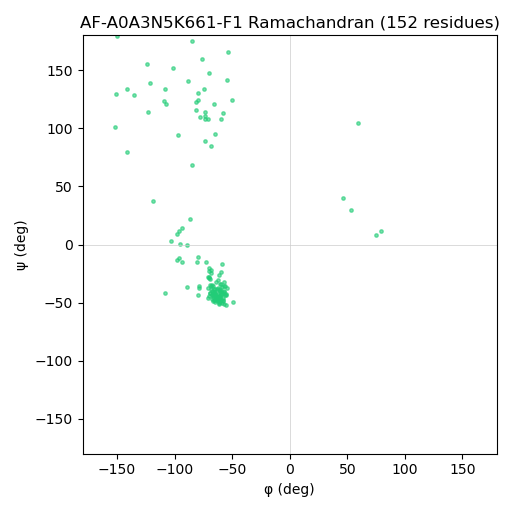TOM 601 C CA . ALA A 1 75 ? -13.574 -12.646 5.783 1.00 97.75 75 ALA A CA 1
ATOM 602 C C . ALA A 1 75 ? -13.438 -14.172 5.670 1.00 97.75 75 ALA A C 1
ATOM 604 O O . ALA A 1 75 ? -13.344 -14.862 6.686 1.00 97.75 75 ALA A O 1
ATOM 605 N N . ALA A 1 76 ? -13.303 -14.700 4.448 1.00 98.06 76 ALA A N 1
ATOM 606 C CA . ALA A 1 76 ? -13.083 -16.127 4.200 1.00 98.06 76 ALA A CA 1
ATOM 607 C C . ALA A 1 76 ? -11.801 -16.678 4.857 1.00 98.06 76 ALA A C 1
ATOM 609 O O . ALA A 1 76 ? -11.700 -17.874 5.124 1.00 98.06 76 ALA A O 1
ATOM 610 N N . ARG A 1 77 ? -10.820 -15.813 5.143 1.00 97.69 77 ARG A N 1
ATOM 611 C CA . ARG A 1 77 ? -9.560 -16.156 5.827 1.00 97.69 77 ARG A CA 1
ATOM 612 C C . ARG A 1 77 ? -9.583 -15.834 7.325 1.00 97.69 77 ARG A C 1
ATOM 614 O O . ARG A 1 77 ? -8.544 -15.904 7.977 1.00 97.69 77 ARG A O 1
ATOM 621 N N . GLY A 1 78 ? -10.746 -15.480 7.873 1.00 96.75 78 GLY A N 1
ATOM 622 C CA . GLY A 1 78 ? -10.925 -15.132 9.284 1.00 96.75 78 GLY A CA 1
ATOM 623 C C . GLY A 1 78 ? -10.493 -13.709 9.648 1.00 96.75 78 GLY A C 1
ATOM 624 O O . GLY A 1 78 ? -10.383 -13.391 10.831 1.00 96.75 78 GLY A O 1
ATOM 625 N N . GLY A 1 79 ? -10.227 -12.856 8.656 1.00 95.94 79 GLY A N 1
ATOM 626 C CA . GLY A 1 79 ? -9.999 -11.431 8.872 1.00 95.94 79 GLY A CA 1
ATOM 627 C C . GLY A 1 79 ? -11.305 -10.637 8.931 1.00 95.94 79 GLY A C 1
ATOM 628 O O . GLY A 1 79 ? -12.389 -11.161 8.686 1.00 95.94 79 GLY A O 1
ATOM 629 N N . LYS A 1 80 ? -11.195 -9.341 9.230 1.00 95.62 80 LYS A N 1
ATOM 630 C CA . LYS A 1 80 ? -12.315 -8.396 9.199 1.00 95.62 80 LYS A CA 1
ATOM 631 C C . LYS A 1 80 ? -11.876 -7.110 8.510 1.00 95.62 80 LYS A C 1
ATOM 633 O O . LYS A 1 80 ? -10.856 -6.540 8.898 1.00 95.62 80 LYS A O 1
ATOM 638 N N . VAL A 1 81 ? -12.646 -6.663 7.521 1.00 95.94 81 VAL A N 1
ATOM 639 C CA . VAL A 1 81 ? -12.528 -5.311 6.964 1.00 95.94 81 VAL A CA 1
ATOM 640 C C . VAL A 1 81 ? -13.426 -4.384 7.774 1.00 95.94 81 VAL A C 1
ATOM 642 O O . VAL A 1 81 ? -14.494 -4.776 8.244 1.00 95.94 81 VAL A O 1
ATOM 645 N N . VAL A 1 82 ? -12.937 -3.176 8.027 1.00 94.94 82 VAL A N 1
ATOM 646 C CA . VAL A 1 82 ? -13.672 -2.142 8.752 1.00 94.94 82 VAL A CA 1
ATOM 647 C C . VAL A 1 82 ? -13.733 -0.933 7.842 1.00 94.94 82 VAL A C 1
ATOM 649 O O . VAL A 1 82 ? -12.700 -0.352 7.513 1.00 94.94 82 VAL A O 1
ATOM 652 N N . TRP A 1 83 ? -14.946 -0.608 7.415 1.00 94.88 83 TRP A N 1
ATOM 653 C CA . TRP A 1 83 ? -15.244 0.572 6.624 1.00 94.88 83 TRP A CA 1
ATOM 654 C C . TRP A 1 83 ? -15.369 1.771 7.554 1.00 94.88 83 TRP A C 1
ATOM 656 O O . TRP A 1 83 ? -16.183 1.748 8.473 1.00 94.88 83 TRP A O 1
ATOM 666 N N . CYS A 1 84 ? -14.561 2.795 7.307 1.00 93.38 84 CYS A N 1
ATOM 667 C CA . CYS A 1 84 ? -14.612 4.065 8.020 1.00 93.38 84 CYS A CA 1
ATOM 668 C C . CYS A 1 84 ? -14.871 5.170 7.002 1.00 93.38 84 CYS A C 1
ATOM 670 O O . CYS A 1 84 ? -14.289 5.158 5.915 1.00 93.38 84 CYS A O 1
ATOM 672 N N . LYS A 1 85 ? -15.723 6.130 7.353 1.00 91.62 85 LYS A N 1
ATOM 673 C CA . LYS A 1 85 ? -16.048 7.278 6.507 1.00 91.62 85 LYS A CA 1
ATOM 674 C C . LYS A 1 85 ? -14.858 8.223 6.347 1.00 91.62 85 LYS A C 1
ATOM 676 O O . LYS A 1 85 ? -14.684 8.817 5.285 1.00 91.62 85 LYS A O 1
ATOM 681 N N . ASP A 1 86 ? -14.063 8.371 7.401 1.00 89.31 86 ASP A N 1
ATOM 682 C CA . ASP A 1 86 ? -12.905 9.254 7.441 1.00 89.31 86 ASP A CA 1
ATOM 683 C C . ASP A 1 86 ? -11.801 8.736 8.381 1.00 89.31 86 ASP A C 1
ATOM 685 O O . ASP A 1 86 ? -11.896 7.671 9.002 1.00 89.31 86 ASP A O 1
ATOM 689 N N . GLY A 1 87 ? -10.707 9.498 8.443 1.00 87.50 87 GLY A N 1
ATOM 690 C CA . GLY A 1 87 ? -9.549 9.195 9.275 1.00 87.50 87 GLY A CA 1
ATOM 691 C C . GLY A 1 87 ? -9.828 9.213 10.778 1.00 87.50 87 GLY A C 1
ATOM 692 O O . GLY A 1 87 ? -9.228 8.423 11.510 1.00 87.50 87 GLY A O 1
ATOM 693 N N . GLY A 1 88 ? -10.752 10.063 11.235 1.00 86.81 88 GLY A N 1
ATOM 694 C CA . GLY A 1 88 ? -11.126 10.169 12.643 1.00 86.81 88 GLY A CA 1
ATOM 695 C C . GLY A 1 88 ? -11.814 8.897 13.121 1.00 86.81 88 GLY A C 1
ATOM 696 O O . GLY A 1 88 ? -11.377 8.291 14.099 1.00 86.81 88 GLY A O 1
ATOM 697 N N . GLU A 1 89 ? -12.803 8.419 12.365 1.00 90.31 89 GLU A N 1
ATOM 698 C CA . GLU A 1 89 ? -13.497 7.162 12.664 1.00 90.31 89 GLU A CA 1
ATOM 699 C C . GLU A 1 89 ? -12.530 5.965 12.674 1.00 90.31 89 GLU A C 1
ATOM 701 O O . GLU A 1 89 ? -12.589 5.107 13.562 1.00 90.31 89 GLU A O 1
ATOM 706 N N . ALA A 1 90 ? -11.579 5.929 11.734 1.00 89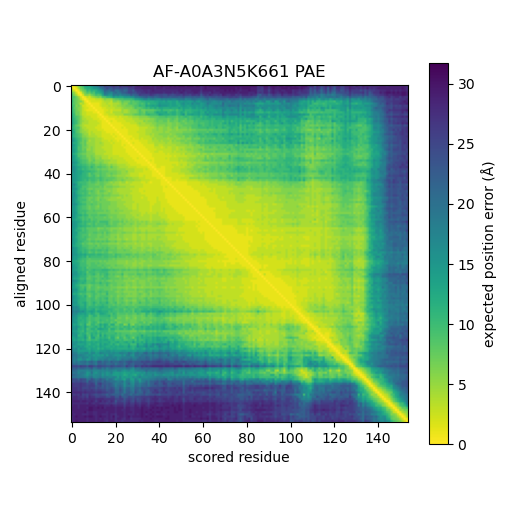.38 90 ALA A N 1
ATOM 707 C CA . ALA A 1 90 ? -10.546 4.899 11.706 1.00 89.38 90 ALA A CA 1
ATOM 708 C C . ALA A 1 90 ? -9.655 4.936 12.954 1.00 89.38 90 ALA A C 1
ATOM 710 O O . ALA A 1 90 ? -9.418 3.894 13.574 1.00 89.38 90 ALA A O 1
ATOM 711 N N . ALA A 1 91 ? -9.183 6.115 13.357 1.00 86.38 91 ALA A N 1
ATOM 712 C CA . ALA A 1 91 ? -8.353 6.261 14.543 1.00 86.38 91 ALA A CA 1
ATOM 713 C C . ALA A 1 91 ? -9.114 5.895 15.830 1.00 86.38 91 ALA A C 1
ATOM 715 O O . ALA A 1 91 ? -8.588 5.157 16.668 1.00 86.38 91 ALA A O 1
ATOM 716 N N . GLU A 1 92 ? -10.369 6.327 15.966 1.00 87.31 92 GLU A N 1
ATOM 717 C CA . GLU A 1 92 ? -11.236 5.971 17.093 1.00 87.31 92 GLU A CA 1
ATOM 718 C C . GLU A 1 92 ? -11.474 4.463 17.182 1.00 87.31 92 GLU A C 1
ATOM 720 O O . GLU A 1 92 ? -11.354 3.875 18.264 1.00 87.31 92 GLU A O 1
ATOM 725 N N . PHE A 1 93 ? -11.769 3.818 16.048 1.00 90.44 93 PHE A N 1
ATOM 726 C CA . PHE A 1 93 ? -11.924 2.369 15.980 1.00 90.44 93 PHE A CA 1
ATOM 727 C C . PHE A 1 93 ? -10.656 1.656 16.457 1.00 90.44 93 PHE A C 1
ATOM 729 O O . PHE A 1 93 ? -10.734 0.736 17.273 1.00 90.44 93 PHE A O 1
ATOM 736 N N . LEU A 1 94 ? -9.486 2.094 15.989 1.00 87.88 94 LEU A N 1
ATOM 737 C CA . LEU A 1 94 ? -8.206 1.480 16.332 1.00 87.88 94 LEU A CA 1
ATOM 738 C C . LEU A 1 94 ? -7.871 1.648 17.818 1.00 87.88 94 LEU A C 1
ATOM 740 O O . LEU A 1 94 ? -7.473 0.674 18.453 1.00 87.88 94 LEU A O 1
ATOM 744 N N . VAL A 1 95 ? -8.087 2.833 18.397 1.00 85.50 95 VAL A N 1
ATOM 745 C CA . VAL A 1 95 ? -7.880 3.085 19.836 1.00 85.50 95 VAL A CA 1
ATOM 746 C C . VAL A 1 95 ? -8.830 2.244 20.687 1.00 85.50 95 VAL A C 1
ATOM 748 O O . VAL A 1 95 ? -8.415 1.662 21.693 1.00 85.50 95 VAL A O 1
ATOM 751 N N . ARG A 1 96 ? -10.102 2.147 20.288 1.00 89.25 96 ARG A N 1
ATOM 752 C CA . ARG A 1 96 ? -11.088 1.305 20.971 1.00 89.25 96 ARG A CA 1
ATOM 753 C C . ARG A 1 96 ? -10.690 -0.168 20.911 1.00 89.25 96 ARG A C 1
ATOM 755 O O . ARG A 1 96 ? -10.627 -0.81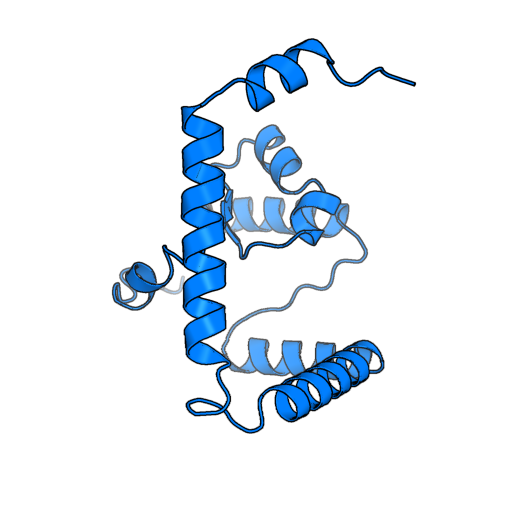7 21.952 1.00 89.25 96 ARG A O 1
ATOM 762 N N . LEU A 1 97 ? -10.333 -0.669 19.730 1.00 90.00 97 LEU A N 1
ATOM 763 C CA . LEU A 1 97 ? -9.882 -2.047 19.553 1.00 90.00 97 LEU A CA 1
ATOM 764 C C . LEU A 1 97 ? -8.614 -2.337 20.368 1.00 90.00 97 LEU A C 1
ATOM 766 O O . LEU A 1 97 ? -8.493 -3.410 20.956 1.00 90.00 97 LEU A O 1
ATOM 770 N N . ALA A 1 98 ? -7.687 -1.377 20.440 1.00 86.56 98 ALA A N 1
ATOM 771 C CA . ALA A 1 98 ? -6.482 -1.492 21.252 1.00 86.56 98 ALA A CA 1
ATOM 772 C C . ALA A 1 98 ? -6.817 -1.733 22.729 1.00 86.56 98 ALA A C 1
ATOM 774 O O . ALA A 1 98 ? -6.279 -2.653 23.342 1.00 86.56 98 ALA A O 1
ATOM 775 N N . ARG A 1 99 ? -7.752 -0.937 23.268 1.00 86.94 99 ARG A N 1
ATOM 776 C CA . ARG A 1 99 ? -8.255 -1.044 24.647 1.00 86.94 99 ARG A CA 1
ATOM 777 C C . ARG A 1 99 ? -8.924 -2.383 24.901 1.00 86.94 99 ARG A C 1
ATOM 779 O O . ARG A 1 99 ? -8.581 -3.060 25.862 1.00 86.94 99 ARG A O 1
ATOM 786 N N . GLU A 1 100 ? -9.840 -2.776 24.024 1.00 91.31 100 GLU A N 1
ATOM 787 C CA . GLU A 1 100 ? -10.596 -4.026 24.153 1.00 91.31 100 GLU A CA 1
ATOM 788 C C . GLU A 1 100 ? -9.704 -5.272 24.117 1.00 91.31 100 GLU A C 1
ATOM 790 O O . GLU A 1 100 ? -10.041 -6.293 24.716 1.00 91.31 100 GLU A O 1
ATOM 795 N N . LYS A 1 101 ? -8.582 -5.212 23.394 1.00 90.12 101 LYS A N 1
ATOM 796 C CA . LYS A 1 101 ? -7.666 -6.345 23.207 1.00 90.12 101 LYS A CA 1
ATOM 797 C C . LYS A 1 101 ? -6.396 -6.267 24.054 1.00 90.12 101 LYS A C 1
ATOM 799 O O . LYS A 1 101 ? -5.545 -7.137 23.893 1.00 90.12 101 LYS A O 1
ATOM 804 N N . ASP A 1 102 ? -6.253 -5.248 24.906 1.00 87.62 102 ASP A N 1
ATOM 805 C CA . ASP A 1 102 ? -5.001 -4.914 25.612 1.00 87.62 102 ASP A CA 1
ATOM 806 C C . ASP A 1 102 ? -3.775 -4.926 24.667 1.00 87.62 102 ASP A C 1
ATOM 808 O O . ASP A 1 102 ? -2.694 -5.442 24.966 1.00 87.62 102 ASP A O 1
ATOM 812 N N . ALA A 1 103 ? -3.958 -4.409 23.447 1.00 85.56 103 ALA A N 1
ATOM 813 C CA . ALA A 1 103 ? -2.969 -4.520 22.381 1.00 85.56 103 ALA A CA 1
ATOM 814 C C . ALA A 1 103 ? -1.868 -3.465 22.535 1.00 85.56 103 ALA A C 1
ATOM 816 O O . ALA A 1 103 ? -2.099 -2.272 22.377 1.00 85.56 103 ALA A O 1
ATOM 817 N N . ARG A 1 104 ? -0.627 -3.897 22.770 1.00 79.94 104 ARG A N 1
ATOM 818 C CA . ARG A 1 104 ? 0.516 -2.989 23.000 1.00 79.94 104 ARG A CA 1
ATOM 819 C C . ARG A 1 104 ? 1.358 -2.682 21.766 1.00 79.94 104 ARG A C 1
ATOM 821 O O . ARG A 1 104 ? 2.372 -2.006 21.897 1.00 79.94 104 ARG A O 1
ATOM 828 N N . LEU A 1 105 ? 1.006 -3.236 20.608 1.00 80.94 105 LEU A N 1
ATOM 829 C CA . LEU A 1 105 ? 1.757 -3.075 19.366 1.00 80.94 105 LEU A CA 1
ATOM 830 C C . LEU A 1 105 ? 0.820 -3.184 18.167 1.00 80.94 105 LEU A C 1
ATOM 832 O O . LEU A 1 105 ? 0.114 -4.181 18.019 1.00 80.94 105 LEU A O 1
ATOM 836 N N . PHE A 1 106 ? 0.908 -2.209 17.266 1.00 80.56 106 PHE A N 1
ATOM 837 C CA . PHE A 1 106 ? 0.241 -2.253 15.970 1.00 80.56 106 PHE A CA 1
ATOM 838 C C . PHE A 1 106 ? 1.257 -2.452 14.861 1.00 80.56 106 PHE A C 1
ATOM 840 O O . PHE A 1 106 ? 2.283 -1.769 14.801 1.00 80.56 106 PHE A O 1
ATOM 847 N N . THR A 1 107 ? 0.943 -3.376 13.959 1.00 84.88 107 THR A N 1
ATOM 848 C CA . THR A 1 107 ? 1.717 -3.585 12.741 1.00 84.88 107 THR A CA 1
ATOM 849 C C . THR A 1 107 ? 0.896 -3.103 11.557 1.00 84.88 107 THR A C 1
ATOM 851 O O . THR A 1 107 ? -0.224 -3.562 11.355 1.00 84.88 107 THR A O 1
ATOM 854 N N . LYS A 1 108 ? 1.456 -2.177 10.776 1.00 84.38 108 LYS A N 1
ATOM 855 C CA . LYS A 1 108 ? 0.832 -1.642 9.561 1.00 84.38 108 LYS A CA 1
ATOM 856 C C . LYS A 1 108 ? 1.739 -1.822 8.357 1.00 84.38 108 LYS A C 1
ATOM 858 O O . LYS A 1 108 ? 2.957 -1.870 8.497 1.00 84.38 108 LYS A O 1
ATOM 863 N N . VAL A 1 109 ? 1.175 -1.866 7.159 1.00 86.19 109 VAL A N 1
ATOM 864 C CA . VAL A 1 109 ? 1.969 -1.690 5.935 1.00 86.19 109 VAL A CA 1
ATOM 865 C C . VAL A 1 109 ? 2.320 -0.214 5.747 1.00 86.19 109 VAL A C 1
ATOM 867 O O . VAL A 1 109 ? 1.679 0.673 6.321 1.00 86.19 109 VAL A O 1
ATOM 870 N N . LYS A 1 110 ? 3.359 0.079 4.959 1.00 82.19 110 LYS A N 1
ATOM 871 C CA . LYS A 1 110 ? 3.629 1.465 4.567 1.00 82.19 110 LYS A CA 1
ATOM 872 C C . LYS A 1 110 ? 2.478 1.956 3.689 1.00 82.19 110 LYS A C 1
ATOM 874 O O . LYS A 1 110 ? 2.219 1.394 2.633 1.00 82.19 110 LYS A O 1
ATOM 879 N N . SER A 1 111 ? 1.825 3.017 4.137 1.00 83.25 111 SER A N 1
ATOM 880 C CA . SER A 1 111 ? 0.735 3.673 3.428 1.00 83.25 111 SER A CA 1
ATOM 881 C C . SER A 1 111 ? 0.862 5.180 3.618 1.00 83.25 111 SER A C 1
ATOM 883 O O . SER A 1 111 ? 1.111 5.634 4.738 1.00 83.25 111 SER A O 1
ATOM 885 N N . MET A 1 112 ? 0.724 5.935 2.527 1.00 83.56 112 MET A N 1
ATOM 886 C CA . MET A 1 112 ? 0.621 7.397 2.581 1.00 83.56 112 MET A CA 1
ATOM 887 C C . MET A 1 112 ? -0.703 7.822 3.212 1.00 83.56 112 MET A C 1
ATOM 889 O O . MET A 1 112 ? -0.708 8.726 4.032 1.00 83.56 112 MET A O 1
ATOM 893 N N . THR A 1 113 ? -1.778 7.070 2.971 1.00 82.50 113 THR A N 1
ATOM 894 C CA . THR A 1 113 ? -3.095 7.304 3.578 1.00 82.50 113 THR A CA 1
ATOM 895 C C . THR A 1 113 ? -3.034 7.313 5.103 1.00 82.50 113 THR A C 1
ATOM 897 O O . THR A 1 113 ? -3.714 8.099 5.740 1.00 82.50 113 THR A O 1
ATOM 900 N N . THR A 1 114 ? -2.182 6.479 5.718 1.00 81.38 114 THR A N 1
ATOM 901 C CA . THR A 1 114 ? -2.021 6.508 7.186 1.00 81.38 114 THR A CA 1
ATOM 902 C C . THR A 1 114 ? -1.317 7.761 7.706 1.00 81.38 114 THR A C 1
ATOM 904 O O . THR A 1 114 ? -1.458 8.071 8.882 1.00 81.38 114 THR A O 1
ATOM 907 N N . GLU A 1 115 ? -0.536 8.434 6.861 1.00 79.62 115 GLU A N 1
ATOM 908 C CA . GLU A 1 115 ? 0.056 9.736 7.179 1.00 79.62 115 GLU A CA 1
ATOM 909 C C . GLU A 1 115 ? -0.982 10.845 6.994 1.00 79.62 115 GLU A C 1
ATOM 911 O O . GLU A 1 115 ? -1.128 11.685 7.863 1.00 79.62 115 GLU A O 1
ATOM 916 N N . GLU A 1 116 ? -1.757 10.795 5.907 1.00 80.62 116 GLU A N 1
ATOM 917 C CA . GLU A 1 116 ? -2.799 11.785 5.589 1.00 80.62 116 GLU A CA 1
ATOM 918 C C . GLU A 1 116 ? -3.915 11.864 6.640 1.00 80.62 116 GLU A C 1
ATOM 920 O O . GLU A 1 116 ? -4.547 12.905 6.777 1.00 80.62 116 GLU A O 1
ATOM 925 N N . ILE A 1 117 ? -4.159 10.778 7.378 1.00 81.25 117 ILE A N 1
ATOM 926 C CA . ILE A 1 117 ? -5.127 10.745 8.486 1.00 81.25 117 ILE A CA 1
ATOM 927 C C . ILE A 1 117 ? -4.480 10.967 9.864 1.00 81.25 117 ILE A C 1
ATOM 929 O O . ILE A 1 117 ? -5.107 10.676 10.880 1.00 81.25 117 ILE A O 1
ATOM 933 N N . ASP A 1 118 ? -3.213 11.392 9.909 1.00 77.81 118 ASP A N 1
ATOM 934 C CA . ASP A 1 118 ? -2.443 11.658 11.133 1.00 77.81 118 ASP A CA 1
ATOM 935 C C . ASP A 1 118 ? -2.410 10.484 12.132 1.00 77.81 118 ASP A C 1
ATOM 937 O O . ASP A 1 118 ? -2.253 10.655 13.345 1.00 77.81 118 ASP A O 1
ATOM 941 N N . LEU A 1 119 ? -2.497 9.243 11.633 1.00 76.88 119 LEU A N 1
ATOM 942 C CA . LEU A 1 119 ? -2.660 8.055 12.481 1.00 76.88 119 LEU A CA 1
ATOM 943 C C . LEU A 1 119 ? -1.494 7.866 13.466 1.00 76.88 119 LEU A C 1
ATOM 945 O O . LEU A 1 119 ? -1.667 7.378 14.586 1.00 76.88 119 LEU A O 1
ATOM 949 N N . ASN A 1 120 ? -0.285 8.249 13.046 1.00 71.56 120 ASN A N 1
ATOM 950 C CA . ASN A 1 120 ? 0.903 8.205 13.896 1.00 71.56 120 ASN A CA 1
ATOM 951 C C . ASN A 1 120 ? 0.806 9.183 15.077 1.00 71.56 120 ASN A C 1
ATOM 953 O O . ASN A 1 120 ? 1.235 8.845 16.185 1.00 71.56 120 ASN A O 1
ATOM 957 N N . ASP A 1 121 ? 0.243 10.367 14.855 1.00 71.75 121 ASP A N 1
ATOM 958 C CA . ASP A 1 121 ? 0.143 11.404 15.876 1.00 71.75 121 ASP A CA 1
ATOM 959 C C . ASP A 1 121 ? -1.007 11.118 16.841 1.00 71.75 121 ASP A C 1
ATOM 961 O O . ASP A 1 121 ? -0.821 11.233 18.057 1.00 71.75 121 ASP A O 1
ATOM 965 N N . THR A 1 122 ? -2.135 10.589 16.351 1.00 68.12 122 THR A N 1
ATOM 966 C CA . THR A 1 122 ? -3.215 10.099 17.223 1.00 68.12 122 THR A CA 1
ATOM 967 C C . THR A 1 122 ? -2.744 8.974 18.149 1.00 68.12 122 THR A C 1
ATOM 969 O O . THR A 1 122 ? -3.162 8.883 19.305 1.00 68.12 122 THR A O 1
ATOM 972 N N . SER A 1 123 ? -1.817 8.123 17.703 1.00 62.16 123 SER A N 1
ATOM 973 C CA . SER A 1 123 ? -1.218 7.123 18.592 1.00 62.16 123 SER A CA 1
ATOM 974 C C . SER A 1 123 ? -0.346 7.731 19.685 1.00 62.16 123 SER A C 1
ATOM 976 O O . SER A 1 123 ? -0.315 7.203 20.799 1.00 62.16 123 SER A O 1
ATOM 978 N N . ARG A 1 124 ? 0.431 8.768 19.361 1.00 59.09 124 ARG A N 1
ATOM 979 C CA . ARG A 1 124 ? 1.349 9.400 20.315 1.00 59.09 124 ARG A CA 1
ATOM 980 C C . ARG A 1 124 ? 0.581 10.097 21.430 1.00 59.09 124 ARG A C 1
ATOM 982 O O . ARG A 1 124 ? 0.967 9.968 22.588 1.00 59.09 124 ARG A O 1
ATOM 989 N N . SER A 1 125 ? -0.513 10.778 21.091 1.00 59.31 125 SER A N 1
ATOM 990 C CA . SER A 1 125 ? -1.350 11.489 22.063 1.00 59.31 125 SER A CA 1
ATOM 991 C C . SER A 1 125 ? -2.138 10.552 22.983 1.00 59.31 125 SER A C 1
ATOM 993 O O . SER A 1 125 ? -2.405 10.897 24.130 1.00 59.31 125 SER A O 1
ATOM 995 N N . THR A 1 126 ? -2.475 9.345 22.520 1.00 60.75 126 THR A N 1
ATOM 996 C CA . THR A 1 126 ? -3.293 8.381 23.276 1.00 60.75 126 THR A CA 1
ATOM 997 C C . THR A 1 126 ? -2.489 7.433 24.176 1.00 60.75 126 THR A C 1
ATOM 999 O O . THR A 1 126 ? -3.086 6.606 24.867 1.00 60.75 126 THR A O 1
ATOM 1002 N N . GLY A 1 127 ? -1.153 7.541 24.203 1.00 57.88 127 GLY A N 1
ATOM 1003 C CA . GLY A 1 127 ? -0.278 6.741 25.074 1.00 57.88 127 GLY A CA 1
ATOM 1004 C C . GLY A 1 127 ? -0.085 5.281 24.639 1.00 57.88 127 GLY A C 1
ATOM 1005 O O . GLY A 1 127 ? 0.524 4.496 25.368 1.00 57.88 127 GLY A O 1
ATOM 1006 N N . TRP A 1 128 ? -0.571 4.899 23.451 1.00 58.72 128 TRP A N 1
ATOM 1007 C CA . TRP A 1 128 ? -0.429 3.537 22.933 1.00 58.72 128 TRP A CA 1
ATOM 1008 C C . TRP A 1 128 ? 0.958 3.324 22.332 1.00 58.72 128 TRP A C 1
ATOM 1010 O O . TRP A 1 128 ? 1.466 4.113 21.532 1.00 58.72 128 TRP A O 1
ATOM 1020 N N . SER A 1 129 ? 1.598 2.235 22.753 1.00 50.41 129 SER A N 1
ATOM 1021 C CA . SER A 1 129 ? 2.994 1.961 22.441 1.00 50.41 129 SER A CA 1
ATOM 1022 C C . SER A 1 129 ? 3.173 1.530 20.978 1.00 50.41 129 SER A C 1
ATOM 1024 O O . SER A 1 129 ? 2.863 0.415 20.591 1.00 50.41 129 SER A O 1
ATOM 1026 N N . ARG A 1 130 ? 3.760 2.432 20.184 1.00 59.03 130 ARG A N 1
ATOM 1027 C CA . ARG A 1 130 ? 4.516 2.188 18.939 1.00 59.03 130 ARG A CA 1
ATOM 1028 C C . ARG A 1 130 ? 3.758 1.481 17.800 1.00 59.03 130 ARG A C 1
ATOM 1030 O O . ARG A 1 130 ? 3.679 0.262 17.737 1.00 59.03 130 ARG A O 1
ATOM 1037 N N . TRP A 1 131 ? 3.375 2.244 16.780 1.00 67.38 131 TRP A N 1
ATOM 1038 C CA . TRP A 1 131 ? 2.981 1.692 15.479 1.00 67.38 131 TRP A CA 1
ATOM 1039 C C . TRP A 1 131 ? 4.231 1.353 14.675 1.00 67.38 131 TRP A C 1
ATOM 1041 O O . TRP A 1 131 ? 5.095 2.206 14.463 1.00 67.38 131 TRP A O 1
ATOM 1051 N N . ARG A 1 132 ? 4.357 0.100 14.231 1.00 64.56 132 ARG A N 1
ATOM 1052 C CA . ARG A 1 132 ? 5.476 -0.342 13.397 1.00 64.56 132 ARG A CA 1
ATOM 1053 C C . ARG A 1 132 ? 4.997 -0.577 11.973 1.00 64.56 132 ARG A C 1
ATOM 1055 O O . ARG A 1 132 ? 4.136 -1.416 11.723 1.00 64.56 132 ARG A O 1
ATOM 1062 N N . ALA A 1 133 ? 5.595 0.148 11.033 1.00 60.88 133 ALA A N 1
ATOM 1063 C CA . ALA A 1 133 ? 5.439 -0.163 9.623 1.00 60.88 133 ALA A CA 1
ATOM 1064 C C . ALA A 1 133 ? 6.266 -1.410 9.263 1.00 60.88 133 ALA A C 1
ATOM 1066 O O . ALA A 1 133 ? 7.441 -1.497 9.625 1.00 60.88 133 ALA A O 1
ATOM 1067 N N . ILE A 1 134 ? 5.680 -2.353 8.527 1.00 59.50 134 ILE A N 1
ATOM 1068 C CA . ILE A 1 134 ? 6.412 -3.424 7.849 1.00 59.50 134 ILE A CA 1
ATOM 1069 C C . ILE A 1 134 ? 7.121 -2.786 6.649 1.00 59.50 134 ILE A C 1
ATOM 1071 O O . ILE A 1 134 ? 6.469 -2.306 5.721 1.00 59.50 134 ILE A O 1
ATOM 1075 N N . SER A 1 135 ? 8.454 -2.755 6.673 1.00 51.38 135 SER A N 1
ATOM 1076 C CA . SER A 1 135 ? 9.286 -2.425 5.511 1.00 51.38 135 SER A CA 1
ATOM 1077 C C . SER A 1 135 ? 9.850 -3.706 4.888 1.00 51.38 135 SER A C 1
ATOM 1079 O O . SER A 1 135 ? 10.049 -4.704 5.581 1.00 51.38 135 SER A O 1
ATOM 1081 N N . GLY A 1 136 ? 10.118 -3.683 3.578 1.00 41.84 136 GLY A N 1
ATOM 1082 C CA . GLY A 1 136 ? 10.500 -4.868 2.794 1.00 41.84 136 GLY A CA 1
ATOM 1083 C C . GLY A 1 136 ? 11.766 -5.610 3.251 1.00 41.84 136 GLY A C 1
ATOM 1084 O O . GLY A 1 136 ? 11.942 -6.767 2.891 1.00 41.84 136 GLY A O 1
ATOM 1085 N N . SER A 1 137 ? 12.627 -5.005 4.077 1.00 40.94 137 SER A N 1
ATOM 1086 C CA . SER A 1 137 ? 13.771 -5.701 4.693 1.00 40.94 137 SER A CA 1
ATOM 1087 C C . SER A 1 137 ? 13.393 -6.541 5.919 1.00 40.94 137 SER A C 1
ATOM 1089 O O . SER A 1 137 ? 14.176 -7.381 6.352 1.00 40.94 137 SER A O 1
ATOM 1091 N N . SER A 1 138 ? 12.204 -6.328 6.488 1.00 38.09 138 SER A N 1
ATOM 1092 C CA . SER A 1 138 ? 11.706 -7.058 7.659 1.00 38.09 138 SER A CA 1
ATOM 1093 C C . SER A 1 138 ? 10.843 -8.267 7.283 1.00 38.09 138 SER A C 1
ATOM 1095 O O . SER A 1 138 ? 10.627 -9.128 8.131 1.00 38.09 138 SER A O 1
ATOM 1097 N N . SER A 1 139 ? 10.373 -8.366 6.034 1.00 39.50 139 SER A N 1
ATOM 1098 C CA . SER A 1 139 ? 9.461 -9.419 5.552 1.00 39.50 139 SER A CA 1
ATOM 1099 C C . SER A 1 139 ? 10.010 -10.837 5.742 1.00 39.50 139 SER A C 1
ATOM 1101 O O . SER A 1 139 ? 9.266 -11.756 6.080 1.00 39.50 139 SER A O 1
ATOM 1103 N N . SER A 1 140 ? 11.325 -11.007 5.590 1.00 32.19 140 SER A N 1
ATOM 1104 C CA . SER A 1 140 ? 12.007 -12.307 5.636 1.00 32.19 140 SER A CA 1
ATOM 1105 C C . SER A 1 140 ? 12.017 -12.954 7.027 1.00 32.19 140 SER A C 1
ATOM 1107 O O . SER A 1 140 ? 12.179 -14.164 7.138 1.00 32.19 140 SER A O 1
ATOM 1109 N N . ASN A 1 141 ? 11.840 -12.164 8.092 1.00 33.25 141 ASN A N 1
ATOM 1110 C CA . ASN A 1 141 ? 11.915 -12.646 9.477 1.00 33.25 141 ASN A CA 1
ATOM 1111 C C . ASN A 1 141 ? 10.535 -12.984 10.076 1.00 33.25 141 ASN A C 1
ATOM 1113 O O . ASN A 1 141 ? 10.452 -13.593 11.141 1.00 33.25 141 ASN A O 1
ATOM 1117 N N . TR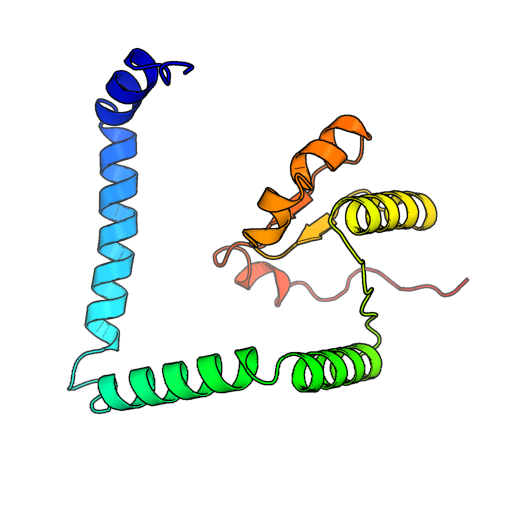P A 1 142 ? 9.446 -12.587 9.405 1.00 35.91 142 TRP A N 1
ATOM 1118 C CA . TRP A 1 142 ? 8.073 -12.863 9.851 1.00 35.91 142 TRP A CA 1
ATOM 1119 C C . TRP A 1 142 ? 7.532 -14.187 9.312 1.00 35.91 142 TRP A C 1
ATOM 1121 O O . TRP A 1 142 ? 6.844 -14.892 10.038 1.00 35.91 142 TRP A O 1
ATOM 1131 N N . LEU A 1 143 ? 7.877 -14.564 8.075 1.00 35.53 143 LEU A N 1
ATOM 1132 C CA . LEU A 1 143 ? 7.444 -15.839 7.484 1.00 35.53 143 LEU A CA 1
ATOM 1133 C C . LEU A 1 143 ? 8.118 -17.066 8.128 1.00 35.53 143 LEU A C 1
ATOM 1135 O O . LEU A 1 143 ? 7.601 -18.172 8.024 1.00 35.53 143 LEU A O 1
ATOM 1139 N N . THR A 1 144 ? 9.254 -16.881 8.807 1.00 34.12 144 THR A N 1
ATOM 1140 C CA . THR A 1 144 ? 10.045 -17.960 9.428 1.00 34.12 144 THR A CA 1
ATOM 1141 C C . THR A 1 144 ? 9.788 -18.136 10.925 1.00 34.12 144 THR A C 1
ATOM 1143 O O . THR A 1 144 ? 10.144 -19.168 11.492 1.00 34.12 144 THR A O 1
ATOM 1146 N N . ARG A 1 145 ? 9.128 -17.176 11.585 1.00 29.91 145 ARG A N 1
ATOM 1147 C CA . ARG A 1 145 ? 8.665 -17.319 12.970 1.00 29.91 145 ARG A CA 1
ATOM 1148 C C . ARG A 1 145 ? 7.199 -17.738 12.958 1.00 29.91 145 ARG A C 1
ATOM 1150 O O . ARG A 1 145 ? 6.308 -16.902 12.858 1.00 29.91 145 ARG A O 1
ATOM 1157 N N . GLY A 1 146 ? 6.971 -19.049 13.039 1.00 31.33 146 GLY A N 1
ATOM 1158 C CA . GLY A 1 146 ? 5.638 -19.631 13.206 1.00 31.33 146 GLY A CA 1
ATOM 1159 C C . GLY A 1 146 ? 4.874 -19.052 14.412 1.00 31.33 146 GLY A C 1
ATOM 1160 O O . GLY A 1 146 ? 5.463 -18.392 15.272 1.00 31.33 146 GLY A O 1
ATOM 1161 N N . PRO A 1 147 ? 3.554 -19.288 14.499 1.00 34.84 147 PRO A N 1
ATOM 1162 C CA . PRO A 1 147 ? 2.693 -18.647 15.482 1.00 34.84 147 PRO A CA 1
ATOM 1163 C C . PRO A 1 147 ? 2.934 -19.226 16.881 1.00 34.84 147 PRO A C 1
ATOM 1165 O O . PRO A 1 147 ? 2.252 -20.147 17.319 1.00 34.84 147 PRO A O 1
ATOM 1168 N N . THR A 1 148 ? 3.867 -18.657 17.640 1.00 37.78 148 THR A N 1
ATOM 1169 C CA . THR A 1 148 ? 3.888 -18.813 19.100 1.00 37.78 148 THR A CA 1
ATOM 1170 C C . THR A 1 148 ? 2.970 -17.773 19.727 1.00 37.78 148 THR A C 1
ATOM 1172 O O . THR A 1 148 ? 3.411 -16.822 20.369 1.00 37.78 148 THR A O 1
ATOM 1175 N N . THR A 1 149 ? 1.666 -17.913 19.512 1.00 34.75 149 THR A N 1
ATOM 1176 C CA . THR A 1 149 ? 0.663 -17.347 20.419 1.00 34.75 149 THR A CA 1
ATOM 1177 C C . THR A 1 149 ? -0.570 -18.227 20.324 1.00 34.75 149 THR A C 1
ATOM 1179 O O . THR A 1 149 ? -1.325 -18.183 19.356 1.00 34.75 149 THR A O 1
ATOM 1182 N N . SER A 1 150 ? -0.728 -19.102 21.313 1.00 27.38 150 SER A N 1
ATOM 1183 C CA . SER A 1 150 ? -1.918 -19.923 21.471 1.00 27.38 150 SER A CA 1
ATOM 1184 C C . SER A 1 150 ? -3.130 -19.005 21.623 1.00 27.38 150 SER A C 1
ATOM 1186 O O . SER A 1 150 ? -3.304 -18.372 22.666 1.00 27.38 150 SER A O 1
ATOM 1188 N N . TRP A 1 151 ? -3.977 -18.942 20.601 1.00 25.66 151 TRP A N 1
ATOM 1189 C CA . TRP A 1 151 ? -5.324 -18.397 20.716 1.00 25.66 151 TRP A CA 1
ATOM 1190 C C . TRP A 1 151 ? -6.150 -19.343 21.591 1.00 25.66 151 TRP A C 1
ATOM 1192 O O . TRP A 1 151 ? -6.826 -20.247 21.101 1.00 25.66 151 TRP A O 1
ATOM 1202 N N . ARG A 1 152 ? -6.068 -19.183 22.915 1.00 24.23 152 ARG A N 1
ATOM 1203 C CA . ARG A 1 152 ? -7.015 -19.826 23.826 1.00 24.23 152 ARG A CA 1
ATOM 1204 C C . ARG A 1 152 ? -8.299 -19.007 23.787 1.00 24.23 152 ARG A C 1
ATOM 1206 O O . ARG A 1 152 ? -8.329 -17.888 24.286 1.00 24.23 152 ARG A O 1
ATOM 1213 N N . ARG A 1 153 ? -9.348 -19.583 23.190 1.00 30.66 153 ARG A N 1
ATOM 1214 C CA . ARG A 1 153 ? -10.732 -19.147 23.400 1.00 30.66 153 ARG A CA 1
ATOM 1215 C C . ARG A 1 153 ? -10.987 -19.053 24.904 1.00 30.66 153 ARG A C 1
ATOM 1217 O O . ARG A 1 153 ? -10.807 -20.045 25.618 1.00 30.66 153 ARG A O 1
ATOM 1224 N N . ARG A 1 154 ? -11.428 -17.888 25.352 1.00 31.72 154 ARG A N 1
ATOM 1225 C CA . ARG A 1 154 ? -12.353 -17.758 26.466 1.00 31.72 154 ARG A CA 1
ATOM 1226 C C . ARG A 1 154 ? -13.271 -16.583 26.175 1.00 31.72 154 ARG A C 1
ATOM 1228 O O . ARG A 1 154 ? -12.759 -15.599 25.599 1.00 31.72 154 ARG A O 1
#